Protein AF-A0A2N5MCH5-F1 (afdb_monomer)

Structure (mmCIF, N/CA/C/O backbone):
data_AF-A0A2N5MCH5-F1
#
_entry.id   AF-A0A2N5MCH5-F1
#
loop_
_atom_site.group_PDB
_atom_site.id
_atom_site.type_symbol
_atom_site.label_atom_id
_atom_site.label_alt_id
_atom_site.label_comp_id
_atom_site.label_asym_id
_atom_site.label_entity_id
_atom_site.label_seq_id
_atom_site.pdbx_PDB_ins_code
_atom_site.Cartn_x
_atom_site.Cartn_y
_atom_site.Cartn_z
_atom_site.occupancy
_atom_site.B_iso_or_equiv
_atom_site.auth_seq_id
_atom_site.auth_comp_id
_atom_site.auth_asym_id
_atom_site.auth_atom_id
_atom_site.pdbx_PDB_model_num
ATOM 1 N N . MET A 1 1 ? 74.227 -15.102 7.968 1.00 41.03 1 MET A N 1
ATOM 2 C CA . MET A 1 1 ? 73.692 -14.547 6.703 1.00 41.03 1 MET A CA 1
ATOM 3 C C . MET A 1 1 ? 73.656 -15.646 5.643 1.00 41.03 1 MET A C 1
ATOM 5 O O . MET A 1 1 ? 74.687 -15.964 5.068 1.00 41.03 1 MET A O 1
ATOM 9 N N . ARG A 1 2 ? 72.499 -16.290 5.438 1.00 36.19 2 ARG A N 1
ATOM 10 C CA . ARG A 1 2 ? 72.298 -17.334 4.416 1.00 36.19 2 ARG A CA 1
ATOM 11 C C . ARG A 1 2 ? 71.711 -16.684 3.161 1.00 36.19 2 ARG A C 1
ATOM 13 O O . ARG A 1 2 ? 70.590 -16.192 3.205 1.00 36.19 2 ARG A O 1
ATOM 20 N N . LYS A 1 3 ? 72.470 -16.680 2.065 1.00 37.75 3 LYS A N 1
ATOM 21 C CA . LYS A 1 3 ? 71.968 -16.419 0.711 1.00 37.75 3 LYS A CA 1
ATOM 22 C C . LYS A 1 3 ? 71.706 -17.773 0.055 1.00 37.75 3 LYS A C 1
ATOM 24 O O . LYS A 1 3 ? 72.652 -18.528 -0.147 1.00 37.75 3 LYS A O 1
ATOM 29 N N . GLN A 1 4 ? 70.453 -18.070 -0.278 1.00 37.25 4 GLN A N 1
ATOM 30 C CA . GLN A 1 4 ? 70.138 -19.050 -1.314 1.00 37.25 4 GLN A CA 1
ATOM 31 C C . GLN A 1 4 ? 69.178 -18.439 -2.333 1.00 37.25 4 GLN A C 1
ATOM 33 O O . GLN A 1 4 ? 68.113 -17.927 -2.003 1.00 37.25 4 GLN A O 1
ATOM 38 N N . LEU A 1 5 ? 69.670 -18.470 -3.568 1.00 36.12 5 LEU A N 1
ATOM 39 C CA . LEU A 1 5 ? 69.041 -18.164 -4.842 1.00 36.12 5 LEU A CA 1
ATOM 40 C C . LEU A 1 5 ? 68.004 -19.253 -5.165 1.00 36.12 5 LEU A C 1
ATOM 42 O O . LEU A 1 5 ? 68.370 -20.427 -5.146 1.00 36.12 5 LEU A O 1
ATOM 46 N N . ILE A 1 6 ? 66.783 -18.895 -5.571 1.00 43.75 6 ILE A N 1
ATOM 47 C CA . ILE A 1 6 ? 65.920 -19.785 -6.367 1.00 43.75 6 ILE A CA 1
ATOM 48 C C . ILE A 1 6 ? 65.383 -19.010 -7.573 1.00 43.75 6 ILE A C 1
ATOM 50 O O . ILE A 1 6 ? 65.010 -17.843 -7.491 1.00 43.75 6 ILE A O 1
ATOM 54 N N . ARG A 1 7 ? 65.473 -19.692 -8.715 1.00 39.59 7 ARG A N 1
ATOM 55 C CA . ARG A 1 7 ? 65.346 -19.233 -10.096 1.00 39.59 7 ARG A CA 1
ATOM 56 C C . ARG A 1 7 ? 63.891 -19.045 -10.544 1.00 39.59 7 ARG A C 1
ATOM 58 O O . ARG A 1 7 ? 63.029 -19.834 -10.192 1.00 39.59 7 ARG A O 1
ATOM 65 N N . CYS A 1 8 ? 63.722 -18.052 -11.422 1.00 35.66 8 CYS A N 1
ATOM 66 C CA . CYS A 1 8 ? 62.907 -18.017 -12.645 1.00 35.66 8 CYS A CA 1
ATOM 67 C C . CYS A 1 8 ? 61.592 -18.814 -12.708 1.00 35.66 8 CYS A C 1
ATOM 69 O O . CYS A 1 8 ? 61.605 -20.031 -12.858 1.00 35.66 8 CYS A O 1
ATOM 71 N N . THR A 1 9 ? 60.485 -18.100 -12.923 1.00 42.91 9 THR A N 1
ATOM 72 C CA . THR A 1 9 ? 59.570 -18.430 -14.030 1.00 42.91 9 THR A CA 1
ATOM 73 C C . THR A 1 9 ? 58.982 -17.130 -14.584 1.00 42.91 9 THR A C 1
ATOM 75 O O . THR A 1 9 ? 58.187 -16.464 -13.928 1.00 42.91 9 THR A O 1
ATOM 78 N N . PHE A 1 10 ? 59.425 -16.746 -15.783 1.00 40.50 10 PHE A N 1
ATOM 79 C CA . PHE A 1 10 ? 58.722 -15.787 -16.633 1.00 40.50 10 PHE A CA 1
ATOM 80 C C . PHE A 1 10 ? 57.364 -16.403 -16.989 1.00 40.50 10 PHE A C 1
ATOM 82 O O . PHE A 1 10 ? 57.342 -17.474 -17.593 1.00 40.50 10 PHE A O 1
ATOM 89 N N . LEU A 1 11 ? 56.251 -15.744 -16.653 1.00 36.31 11 LEU A N 1
ATOM 90 C CA . LEU A 1 11 ? 54.963 -16.052 -17.269 1.00 36.31 11 LEU A CA 1
ATOM 91 C C . LEU A 1 11 ? 54.524 -14.883 -18.151 1.00 36.31 11 LEU A C 1
ATOM 93 O O . LEU A 1 11 ? 54.464 -13.731 -17.726 1.00 36.31 11 LEU A O 1
ATOM 97 N N . PHE A 1 12 ? 54.293 -15.239 -19.408 1.00 36.78 12 PHE A N 1
ATOM 98 C CA . PHE A 1 12 ? 53.924 -14.401 -20.533 1.00 36.78 12 PHE A CA 1
ATOM 99 C C . PHE A 1 12 ? 52.459 -13.937 -20.421 1.00 36.78 12 PHE A C 1
ATOM 101 O O . PHE A 1 12 ? 51.632 -14.577 -19.776 1.00 36.78 12 PHE A O 1
ATOM 108 N N . ALA A 1 13 ? 52.177 -12.802 -21.055 1.00 46.97 13 ALA A N 1
ATOM 109 C CA . ALA A 1 13 ? 50.962 -11.999 -20.982 1.00 46.97 13 ALA A CA 1
ATOM 110 C C . ALA A 1 13 ? 49.625 -12.724 -21.241 1.00 46.97 13 ALA A C 1
ATOM 112 O O . ALA A 1 13 ? 49.516 -13.565 -22.127 1.00 46.97 13 ALA A O 1
ATOM 113 N N . PHE A 1 14 ? 48.562 -12.218 -20.603 1.00 36.84 14 PHE A N 1
ATOM 114 C CA . PHE A 1 14 ? 47.269 -12.053 -21.270 1.00 36.84 14 PHE A CA 1
ATOM 115 C C . PHE A 1 14 ? 46.551 -10.819 -20.704 1.00 36.84 14 PHE A C 1
ATOM 117 O O . PHE A 1 14 ? 45.889 -10.868 -19.669 1.00 36.84 14 PHE A O 1
ATOM 124 N N . LEU A 1 15 ? 46.712 -9.677 -21.377 1.00 38.69 15 LEU A N 1
ATOM 125 C CA . LEU A 1 15 ? 45.845 -8.517 -21.183 1.00 38.69 15 LEU A CA 1
ATOM 126 C C . LEU A 1 15 ? 44.504 -8.858 -21.841 1.00 38.69 15 LEU A C 1
ATOM 128 O O . LEU A 1 15 ? 44.289 -8.622 -23.027 1.00 38.69 15 LEU A O 1
ATOM 132 N N . LEU A 1 16 ? 43.610 -9.472 -21.067 1.00 39.09 16 LEU A N 1
ATOM 133 C CA . LEU A 1 16 ? 42.201 -9.561 -21.424 1.00 39.09 16 LEU A CA 1
ATOM 134 C C . LEU A 1 16 ? 41.633 -8.140 -21.363 1.00 39.09 16 LEU A C 1
ATOM 136 O O . LEU A 1 16 ? 41.267 -7.643 -20.299 1.00 39.09 16 LEU A O 1
ATOM 140 N N . PHE A 1 17 ? 41.559 -7.478 -22.516 1.00 42.41 17 PHE A N 1
ATOM 141 C CA . PHE A 1 17 ? 40.675 -6.335 -22.687 1.00 42.41 17 PHE A CA 1
ATOM 142 C C . PHE A 1 17 ? 39.247 -6.890 -22.701 1.00 42.41 17 PHE A C 1
ATOM 144 O O . PHE A 1 17 ? 38.674 -7.195 -23.746 1.00 42.41 17 PHE A O 1
ATOM 151 N N . ALA A 1 18 ? 38.694 -7.126 -21.511 1.00 46.72 18 ALA A N 1
ATOM 152 C CA . ALA A 1 18 ? 37.278 -7.393 -21.370 1.00 46.72 18 ALA A CA 1
ATOM 153 C C . ALA A 1 18 ? 36.557 -6.111 -21.788 1.00 46.72 18 ALA A C 1
ATOM 155 O O . ALA A 1 18 ? 36.536 -5.126 -21.050 1.00 46.72 18 ALA A O 1
ATOM 156 N N . VAL A 1 19 ? 35.998 -6.107 -22.998 1.00 50.25 19 VAL A N 1
ATOM 157 C CA . VAL A 1 19 ? 35.002 -5.115 -23.392 1.00 50.25 19 VAL A CA 1
ATOM 158 C C . VAL A 1 19 ? 33.835 -5.340 -22.441 1.00 50.25 19 VAL A C 1
ATOM 160 O O . VAL A 1 19 ? 33.066 -6.291 -22.584 1.00 50.25 19 VAL A O 1
ATOM 163 N N . GLY A 1 20 ? 33.789 -4.543 -21.377 1.00 39.66 20 GLY A N 1
ATOM 164 C CA . GLY A 1 20 ? 32.724 -4.596 -20.398 1.00 39.66 20 GLY A CA 1
ATOM 165 C C . GLY A 1 20 ? 31.428 -4.258 -21.110 1.00 39.66 20 GLY A C 1
ATOM 166 O O . GLY A 1 20 ? 31.153 -3.093 -21.379 1.00 39.66 20 GLY A O 1
ATOM 167 N N . PHE A 1 21 ? 30.627 -5.273 -21.423 1.00 41.78 21 PHE A N 1
ATOM 168 C CA . PHE A 1 21 ? 29.210 -5.070 -21.659 1.00 41.78 21 PHE A CA 1
ATOM 169 C C . PHE A 1 21 ? 28.648 -4.551 -20.335 1.00 41.78 21 PHE A C 1
ATOM 171 O O . PHE A 1 21 ? 28.395 -5.317 -19.404 1.00 41.78 21 PHE A O 1
ATOM 178 N N . THR A 1 22 ? 28.515 -3.233 -20.207 1.00 49.31 22 THR A N 1
ATOM 179 C CA . THR A 1 22 ? 27.840 -2.594 -19.079 1.00 49.31 22 THR A CA 1
ATOM 180 C C . THR A 1 22 ? 26.339 -2.809 -19.242 1.00 49.31 22 THR A C 1
ATOM 182 O O . THR A 1 22 ? 25.571 -1.902 -19.541 1.00 49.31 22 THR A O 1
ATOM 185 N N . GLY A 1 23 ? 25.895 -4.052 -19.055 1.00 49.81 23 GLY A N 1
ATOM 186 C CA . GLY A 1 23 ? 24.503 -4.322 -18.741 1.00 49.81 23 GLY A CA 1
ATOM 187 C C . GLY A 1 23 ? 24.226 -3.725 -17.369 1.00 49.81 23 GLY A C 1
ATOM 188 O O . GLY A 1 23 ? 24.566 -4.328 -16.354 1.00 49.81 23 GLY A O 1
ATOM 189 N N . THR A 1 24 ? 23.675 -2.514 -17.322 1.00 59.91 24 THR A N 1
ATOM 190 C CA . THR A 1 24 ? 23.278 -1.885 -16.061 1.00 59.91 24 THR A CA 1
ATOM 191 C C . THR A 1 24 ? 22.234 -2.781 -15.390 1.00 59.91 24 THR A C 1
ATOM 193 O O . THR A 1 24 ? 21.177 -3.062 -15.957 1.00 59.91 24 THR A O 1
ATOM 196 N N . ALA A 1 25 ? 22.562 -3.298 -14.207 1.00 67.38 25 ALA A N 1
ATOM 197 C CA . ALA A 1 25 ? 21.708 -4.227 -13.478 1.00 67.38 25 ALA A CA 1
ATOM 198 C C . ALA A 1 25 ? 20.402 -3.553 -13.020 1.00 67.38 25 ALA A C 1
ATOM 200 O O . ALA A 1 25 ? 20.348 -2.341 -12.819 1.00 67.38 25 ALA A O 1
ATOM 201 N N . ALA A 1 26 ? 19.351 -4.353 -12.816 1.00 78.38 26 ALA A N 1
ATOM 202 C CA . ALA A 1 26 ? 18.108 -3.872 -12.223 1.00 78.38 26 ALA A CA 1
ATOM 203 C C . ALA A 1 26 ? 18.375 -3.262 -10.836 1.00 78.38 26 ALA A C 1
ATOM 205 O O . ALA A 1 26 ? 18.925 -3.932 -9.959 1.00 78.38 26 ALA A O 1
ATOM 206 N N . GLN A 1 27 ? 17.948 -2.021 -10.621 1.00 82.38 27 GLN A N 1
ATOM 207 C CA . GLN A 1 27 ? 18.080 -1.342 -9.337 1.00 82.38 27 GLN A CA 1
ATOM 208 C C . GLN A 1 27 ? 16.835 -1.594 -8.487 1.00 82.38 27 GLN A C 1
ATOM 210 O O . GLN A 1 27 ? 15.712 -1.391 -8.945 1.00 82.38 27 GLN A O 1
ATOM 215 N N . ALA A 1 28 ? 17.021 -2.039 -7.245 1.00 88.88 28 ALA A N 1
ATOM 216 C CA . ALA A 1 28 ? 15.937 -2.175 -6.278 1.00 88.88 28 ALA A CA 1
ATOM 217 C C . ALA A 1 28 ? 15.729 -0.861 -5.518 1.00 88.88 28 ALA A C 1
ATOM 219 O O . ALA A 1 28 ? 16.695 -0.252 -5.062 1.00 88.88 28 ALA A O 1
ATOM 220 N N . ASP A 1 29 ? 14.473 -0.462 -5.342 1.00 89.12 29 ASP A N 1
ATOM 221 C CA . ASP A 1 29 ? 14.104 0.751 -4.615 1.00 89.12 29 ASP A CA 1
ATOM 222 C C . ASP A 1 29 ? 12.720 0.586 -3.944 1.00 89.12 29 ASP A C 1
ATOM 224 O O . ASP A 1 29 ? 12.014 -0.418 -4.138 1.00 89.12 29 ASP A O 1
ATOM 228 N N . GLN A 1 30 ? 12.366 1.509 -3.051 1.00 92.62 30 GLN A N 1
ATOM 229 C CA . GLN A 1 30 ? 11.149 1.460 -2.253 1.00 92.62 30 GLN A CA 1
ATOM 230 C C . GLN A 1 30 ? 10.602 2.849 -1.911 1.00 92.62 30 GLN A C 1
ATOM 232 O O . GLN A 1 30 ? 11.338 3.785 -1.618 1.00 92.62 30 GLN A O 1
ATOM 237 N N . ILE A 1 31 ? 9.278 2.946 -1.797 1.00 92.75 31 ILE A N 1
ATOM 238 C CA . ILE A 1 31 ? 8.596 4.125 -1.251 1.00 92.75 31 ILE A CA 1
ATOM 239 C C . ILE A 1 31 ? 7.764 3.737 -0.037 1.00 92.75 31 ILE A C 1
ATOM 241 O O . ILE A 1 31 ? 6.961 2.803 -0.090 1.00 92.75 31 ILE A O 1
ATOM 245 N N . THR A 1 32 ? 7.917 4.472 1.063 1.00 95.75 32 THR A N 1
ATOM 246 C CA . THR A 1 32 ? 7.125 4.272 2.284 1.00 95.75 32 THR A CA 1
ATOM 247 C C . THR A 1 32 ? 6.228 5.469 2.533 1.00 95.75 32 THR A C 1
ATOM 249 O O . THR A 1 32 ? 6.675 6.610 2.494 1.00 95.75 32 THR A O 1
ATOM 252 N N . ARG A 1 33 ? 4.959 5.206 2.844 1.00 96.31 33 ARG A N 1
ATOM 253 C CA . ARG A 1 33 ? 4.007 6.232 3.262 1.00 96.31 33 ARG A CA 1
ATOM 254 C C . ARG A 1 33 ? 3.301 5.813 4.536 1.00 96.31 33 ARG A C 1
ATOM 256 O O . ARG A 1 33 ? 2.836 4.679 4.650 1.00 96.31 33 ARG A O 1
ATOM 263 N N . THR A 1 34 ? 3.186 6.766 5.450 1.00 96.62 34 THR A N 1
ATOM 264 C CA . THR A 1 34 ? 2.398 6.644 6.674 1.00 96.62 34 THR A CA 1
ATOM 265 C C . THR A 1 34 ? 1.245 7.637 6.631 1.00 96.62 34 THR A C 1
ATOM 267 O O . THR A 1 34 ? 1.417 8.767 6.179 1.00 96.62 34 THR A O 1
ATOM 270 N N . GLN A 1 35 ? 0.064 7.220 7.080 1.00 97.12 35 GLN A N 1
ATOM 271 C CA . GLN A 1 35 ? -1.106 8.084 7.187 1.00 97.12 35 GLN A CA 1
ATOM 272 C C . GLN A 1 35 ? -1.953 7.697 8.395 1.00 97.12 35 GLN A C 1
ATOM 274 O O . GLN A 1 35 ? -2.139 6.512 8.679 1.00 97.12 35 GLN A O 1
ATOM 279 N N . TYR A 1 36 ? -2.489 8.707 9.070 1.00 96.31 36 TYR A N 1
ATOM 280 C CA . TYR A 1 36 ? -3.408 8.550 10.188 1.00 96.31 36 TYR A CA 1
ATOM 281 C C . TYR A 1 36 ? -4.856 8.683 9.718 1.00 96.31 36 TYR A C 1
ATOM 283 O O . TYR A 1 36 ? -5.142 9.340 8.711 1.00 96.31 36 TYR A O 1
ATOM 291 N N . ASP A 1 37 ? -5.779 8.042 10.425 1.00 95.19 37 ASP A N 1
ATOM 292 C CA . ASP A 1 37 ? -7.191 8.371 10.284 1.00 95.19 37 ASP A CA 1
ATOM 293 C C . ASP A 1 37 ? -7.477 9.769 10.860 1.00 95.19 37 ASP A C 1
ATOM 295 O O . ASP A 1 37 ? -6.673 10.334 11.598 1.00 95.19 37 ASP A O 1
ATOM 299 N N . LYS A 1 38 ? -8.657 10.320 10.558 1.00 93.38 38 LYS A N 1
ATOM 300 C CA . LYS A 1 38 ? -9.048 11.671 10.994 1.00 93.38 38 LYS A CA 1
ATOM 301 C C . LYS A 1 38 ? -9.055 11.870 12.517 1.00 93.38 38 LYS A C 1
ATOM 303 O O . LYS A 1 38 ? -9.082 13.005 12.973 1.00 93.38 38 LYS A O 1
ATOM 308 N N . THR A 1 39 ? -9.092 10.786 13.295 1.00 94.44 39 THR A N 1
ATOM 309 C CA . THR A 1 39 ? -9.072 10.823 14.765 1.00 94.44 39 THR A CA 1
ATOM 310 C C . THR A 1 39 ? -7.695 10.544 15.365 1.00 94.44 39 THR A C 1
ATOM 312 O O . THR A 1 39 ? -7.581 10.505 16.587 1.00 94.44 39 THR A O 1
ATOM 315 N N . TYR A 1 40 ? -6.674 10.313 14.530 1.00 94.50 40 TYR A N 1
ATOM 316 C CA . TYR A 1 40 ? -5.318 9.902 14.917 1.00 94.50 40 TYR A CA 1
ATOM 317 C C . TYR A 1 40 ? -5.235 8.597 15.729 1.00 94.50 40 TYR A C 1
ATOM 319 O O . TYR A 1 40 ? -4.171 8.232 16.225 1.00 94.50 40 TYR A O 1
ATOM 327 N N . GLY A 1 41 ? -6.335 7.853 15.842 1.00 94.44 41 GLY A N 1
ATOM 328 C CA . GLY A 1 41 ? -6.405 6.609 16.599 1.00 94.44 41 GLY A CA 1
ATOM 329 C C . GLY A 1 41 ? -6.056 5.368 15.778 1.00 94.44 41 GLY A C 1
ATOM 330 O O . GLY A 1 41 ? -5.923 4.286 16.349 1.00 94.44 41 GLY A O 1
ATOM 331 N N . VAL A 1 42 ? -5.898 5.493 14.460 1.00 95.31 42 VAL A N 1
ATOM 332 C CA . VAL A 1 42 ? -5.424 4.437 13.562 1.00 95.31 42 VAL A CA 1
ATOM 333 C C . VAL A 1 42 ? -4.328 4.984 12.658 1.00 95.31 42 VAL A C 1
ATOM 335 O O . VAL A 1 42 ? -4.477 6.037 12.043 1.00 95.31 42 VAL A O 1
ATOM 338 N N . LYS A 1 43 ? -3.232 4.235 12.543 1.00 96.06 43 LYS A N 1
ATOM 339 C CA . LYS A 1 43 ? -2.078 4.536 11.689 1.00 96.06 43 LYS A CA 1
ATOM 340 C C . LYS A 1 43 ? -1.905 3.435 10.654 1.00 96.06 43 LYS A C 1
ATOM 342 O O . LYS A 1 43 ? -1.827 2.268 11.019 1.00 96.06 43 LYS A O 1
ATOM 347 N N . SER A 1 44 ? -1.793 3.785 9.381 1.00 96.62 44 SER A N 1
ATOM 348 C CA . SER A 1 44 ? -1.400 2.862 8.313 1.00 96.62 44 SER A CA 1
ATOM 349 C C . SER A 1 44 ? -0.015 3.225 7.812 1.00 96.62 44 SER A C 1
ATOM 351 O O . SER A 1 44 ? 0.230 4.386 7.493 1.00 96.62 44 SER A O 1
ATOM 353 N N . THR A 1 45 ? 0.864 2.236 7.703 1.00 97.50 45 THR A N 1
ATOM 354 C CA . THR A 1 45 ? 2.173 2.354 7.059 1.00 97.50 45 THR A CA 1
ATOM 355 C C . THR A 1 45 ? 2.241 1.348 5.921 1.00 97.50 45 THR A C 1
ATOM 357 O O . THR A 1 45 ? 1.971 0.164 6.122 1.00 97.50 45 THR A O 1
ATOM 360 N N . THR A 1 46 ? 2.596 1.815 4.728 1.00 97.44 46 THR A N 1
ATOM 361 C CA . THR A 1 46 ? 2.718 0.992 3.520 1.00 97.44 46 THR A CA 1
ATOM 362 C C . THR A 1 46 ? 4.050 1.262 2.850 1.00 97.44 46 THR A C 1
ATOM 364 O O . THR A 1 46 ? 4.343 2.414 2.543 1.00 97.44 46 THR A O 1
ATOM 367 N N . THR A 1 47 ? 4.799 0.212 2.546 1.00 97.12 47 THR A N 1
ATOM 368 C CA . THR A 1 47 ? 6.037 0.243 1.767 1.00 97.12 47 THR A CA 1
ATOM 369 C C . THR A 1 47 ? 5.836 -0.525 0.467 1.00 97.12 47 THR A C 1
ATOM 371 O O . THR A 1 47 ? 5.522 -1.719 0.485 1.00 97.12 47 THR A O 1
ATOM 374 N N . VAL A 1 48 ? 6.011 0.153 -0.664 1.00 95.75 48 VAL A N 1
ATOM 375 C CA . VAL A 1 48 ? 5.987 -0.447 -2.003 1.00 95.75 48 VAL A CA 1
ATOM 376 C C . VAL A 1 48 ? 7.428 -0.628 -2.453 1.00 95.75 48 VAL A C 1
ATOM 378 O O . VAL A 1 48 ? 8.170 0.345 -2.496 1.00 95.75 48 VAL A O 1
ATOM 381 N N . TYR A 1 49 ? 7.804 -1.862 -2.772 1.00 94.31 49 TYR A N 1
ATOM 382 C CA . TYR A 1 49 ? 9.105 -2.225 -3.326 1.00 94.31 49 TYR A CA 1
ATOM 383 C C . TYR A 1 49 ? 8.970 -2.420 -4.829 1.00 94.31 49 TYR A C 1
ATOM 385 O O . TYR A 1 49 ? 8.021 -3.066 -5.297 1.00 94.31 49 TYR A O 1
ATOM 393 N N . PHE A 1 50 ? 9.938 -1.918 -5.576 1.00 91.19 50 PHE A N 1
ATOM 394 C CA . PHE A 1 50 ? 9.974 -2.029 -7.023 1.00 91.19 50 PHE A CA 1
ATOM 395 C C . PHE A 1 50 ? 11.405 -2.182 -7.525 1.00 91.19 50 PHE A C 1
ATOM 397 O O . PHE A 1 50 ? 12.376 -2.000 -6.792 1.00 91.19 50 PHE A O 1
ATOM 404 N N . THR A 1 51 ? 11.513 -2.582 -8.782 1.00 91.19 51 THR A N 1
ATOM 405 C CA . THR A 1 51 ? 12.766 -2.587 -9.528 1.00 91.19 51 THR A CA 1
ATOM 406 C C . THR A 1 51 ? 12.661 -1.646 -10.707 1.00 91.19 51 THR A C 1
ATOM 408 O O . THR A 1 51 ? 11.630 -1.649 -11.392 1.00 91.19 51 THR A O 1
ATOM 411 N N . THR A 1 52 ? 13.751 -0.936 -10.961 1.00 88.38 52 THR A N 1
ATOM 412 C CA . THR A 1 52 ? 13.952 -0.081 -12.124 1.00 88.38 52 THR A CA 1
ATOM 413 C C . THR A 1 52 ? 14.975 -0.733 -13.044 1.00 88.38 52 THR A C 1
ATOM 415 O O . THR A 1 52 ? 16.009 -1.217 -12.582 1.00 88.38 52 THR A O 1
ATOM 418 N N . VAL A 1 53 ? 14.677 -0.801 -14.339 1.00 85.81 53 VAL A N 1
ATOM 419 C CA . VAL A 1 53 ? 15.593 -1.344 -15.353 1.00 85.81 53 VAL A CA 1
ATOM 420 C C . VAL A 1 53 ? 15.700 -0.347 -16.498 1.00 85.81 53 VAL A C 1
ATOM 422 O O . VAL A 1 53 ? 14.650 0.091 -16.978 1.00 85.81 53 VAL A O 1
ATOM 425 N N . PRO A 1 54 ? 16.910 -0.009 -16.974 1.00 83.38 54 PRO A N 1
ATOM 426 C CA . PRO A 1 54 ? 17.054 0.818 -18.160 1.00 83.38 54 PRO A CA 1
ATOM 427 C C . PRO A 1 54 ? 16.335 0.225 -19.369 1.00 83.38 54 PRO A C 1
ATOM 429 O O . PRO A 1 54 ? 16.257 -0.991 -19.569 1.00 83.38 54 PRO A O 1
ATOM 432 N N . TYR A 1 55 ? 15.790 1.115 -20.178 1.00 83.62 55 TYR A N 1
ATOM 433 C CA . TYR A 1 55 ? 15.068 0.830 -21.400 1.00 83.62 55 TYR A CA 1
ATOM 434 C C . TYR A 1 55 ? 15.536 1.778 -22.506 1.00 83.62 55 TYR A C 1
ATOM 436 O O . TYR A 1 55 ? 16.378 2.651 -22.306 1.00 83.62 55 TYR A O 1
ATOM 444 N N . ARG A 1 56 ? 15.028 1.553 -23.715 1.00 79.06 56 ARG A N 1
ATOM 445 C CA . ARG A 1 56 ? 15.424 2.285 -24.922 1.00 79.06 56 ARG A CA 1
ATOM 446 C C . ARG A 1 56 ? 15.260 3.793 -24.738 1.00 79.06 56 ARG A C 1
ATOM 448 O O . ARG A 1 56 ? 14.368 4.241 -24.015 1.00 79.06 56 ARG A O 1
ATOM 455 N N . ASP A 1 57 ? 16.107 4.545 -25.432 1.00 79.81 57 ASP A N 1
ATOM 456 C CA . ASP A 1 57 ? 16.024 6.006 -25.531 1.00 79.81 57 ASP A CA 1
ATOM 457 C C . ASP A 1 57 ? 16.097 6.714 -24.166 1.00 79.81 57 ASP A C 1
ATOM 459 O O . ASP A 1 57 ? 15.429 7.715 -23.930 1.00 79.81 57 ASP A O 1
ATOM 463 N N . GLY A 1 58 ? 16.880 6.151 -23.235 1.00 77.38 58 GLY A N 1
ATOM 464 C CA . GLY A 1 58 ? 17.085 6.706 -21.892 1.00 77.38 58 GLY A CA 1
ATOM 465 C C . GLY A 1 58 ? 15.895 6.541 -20.943 1.00 77.38 58 GLY A C 1
ATOM 466 O O . GLY A 1 58 ? 15.936 7.047 -19.824 1.00 77.38 58 GLY A O 1
ATOM 467 N N . ASN A 1 59 ? 14.842 5.836 -21.361 1.00 83.12 59 ASN A N 1
ATOM 468 C CA . ASN A 1 59 ? 13.706 5.545 -20.497 1.00 83.12 59 ASN A CA 1
ATOM 469 C C . ASN A 1 59 ? 14.045 4.445 -19.493 1.00 83.12 59 ASN A C 1
ATOM 471 O O . ASN A 1 59 ? 14.963 3.654 -19.688 1.00 83.12 59 ASN A O 1
ATOM 475 N N . GLU A 1 60 ? 13.234 4.324 -18.450 1.00 86.56 60 GLU A N 1
ATOM 476 C CA . GLU A 1 60 ? 13.351 3.243 -17.478 1.00 86.56 60 GLU A CA 1
ATOM 477 C C . GLU A 1 60 ? 12.030 2.488 -17.352 1.00 86.56 60 GLU A C 1
ATOM 479 O O . GLU A 1 60 ? 10.955 3.014 -17.631 1.00 86.56 60 GLU A O 1
ATOM 484 N N . LEU A 1 61 ? 12.099 1.234 -16.926 1.00 87.44 61 LEU A N 1
ATOM 485 C CA . LEU A 1 61 ? 10.949 0.378 -16.675 1.00 87.44 61 LEU A CA 1
ATOM 486 C C . LEU A 1 61 ? 10.784 0.135 -15.182 1.00 87.44 61 LEU A C 1
ATOM 488 O O . LEU A 1 61 ? 11.717 -0.299 -14.515 1.00 87.44 61 LEU A O 1
ATOM 492 N N . TYR A 1 62 ? 9.564 0.321 -14.689 1.00 88.44 62 TYR A N 1
ATOM 493 C CA . TYR A 1 62 ? 9.160 0.054 -13.318 1.00 88.44 62 TYR A CA 1
ATOM 494 C C . TYR A 1 62 ? 8.391 -1.251 -13.192 1.00 88.44 62 TYR A C 1
ATOM 496 O O . TYR A 1 62 ? 7.459 -1.528 -13.955 1.00 88.44 62 TYR A O 1
ATOM 504 N N . LYS A 1 63 ? 8.729 -2.031 -12.166 1.00 90.94 63 LYS A N 1
ATOM 505 C CA . LYS A 1 63 ? 7.966 -3.220 -11.784 1.00 90.94 63 LYS A CA 1
ATOM 506 C C . LYS A 1 63 ? 7.838 -3.325 -10.275 1.00 90.94 63 LYS A C 1
ATOM 508 O O . LYS A 1 63 ? 8.846 -3.428 -9.583 1.00 90.94 63 LYS A O 1
ATOM 513 N N . ILE A 1 64 ? 6.606 -3.377 -9.766 1.00 93.31 64 ILE A N 1
ATOM 514 C CA . ILE A 1 64 ? 6.373 -3.735 -8.359 1.00 93.31 64 ILE A CA 1
ATOM 515 C C . ILE A 1 64 ? 6.900 -5.149 -8.122 1.00 93.31 64 ILE A C 1
ATOM 517 O O . ILE A 1 64 ? 6.600 -6.072 -8.880 1.00 93.31 64 ILE A O 1
ATOM 521 N N . THR A 1 65 ? 7.651 -5.335 -7.042 1.00 94.50 65 THR A N 1
ATOM 522 C CA . THR A 1 65 ? 8.145 -6.651 -6.617 1.00 94.50 65 THR A CA 1
ATOM 523 C C . THR A 1 65 ? 7.427 -7.151 -5.375 1.00 94.50 65 THR A C 1
ATOM 525 O O . THR A 1 65 ? 7.187 -8.350 -5.237 1.00 94.50 65 THR A O 1
ATOM 528 N N . LYS A 1 66 ? 7.062 -6.243 -4.466 1.00 95.31 66 LYS A N 1
ATOM 529 C CA . LYS A 1 66 ? 6.441 -6.573 -3.183 1.00 95.31 66 LYS A CA 1
ATOM 530 C C . LYS A 1 66 ? 5.787 -5.335 -2.586 1.00 95.31 66 LYS A C 1
ATOM 532 O O . LYS A 1 66 ? 6.294 -4.230 -2.735 1.00 95.31 66 LYS A O 1
ATOM 537 N N . VAL A 1 67 ? 4.719 -5.520 -1.825 1.00 96.62 67 VAL A N 1
ATOM 538 C CA . VAL A 1 67 ? 4.173 -4.483 -0.946 1.00 96.62 67 VAL A CA 1
ATOM 539 C C . VAL A 1 67 ? 4.071 -5.029 0.460 1.00 96.62 67 VAL A C 1
ATOM 541 O O . VAL A 1 67 ? 3.514 -6.104 0.672 1.00 96.62 67 VAL A O 1
ATOM 544 N N . LYS A 1 68 ? 4.615 -4.288 1.421 1.00 97.00 68 LYS A N 1
ATOM 545 C CA . LYS A 1 68 ? 4.475 -4.573 2.847 1.00 97.00 68 LYS A CA 1
ATOM 546 C C . LYS A 1 68 ? 3.702 -3.454 3.513 1.00 97.00 68 LYS A C 1
ATOM 548 O O . LYS A 1 68 ? 3.828 -2.298 3.124 1.00 97.00 68 LYS A O 1
ATOM 553 N N . GLY A 1 69 ? 2.955 -3.769 4.555 1.00 96.62 69 GLY A N 1
ATOM 554 C CA . GLY A 1 69 ? 2.380 -2.724 5.380 1.00 96.62 69 GLY A CA 1
ATOM 555 C C . GLY A 1 69 ? 1.758 -3.231 6.661 1.00 96.62 69 GLY A C 1
ATOM 556 O O . GLY A 1 69 ? 1.717 -4.433 6.934 1.00 96.62 69 GLY A O 1
ATOM 557 N N . LYS A 1 70 ? 1.307 -2.275 7.466 1.00 96.00 70 LYS A N 1
ATOM 558 C CA . LYS A 1 70 ? 0.646 -2.503 8.744 1.00 96.00 70 LYS A CA 1
ATOM 559 C C . LYS A 1 70 ? -0.369 -1.401 9.012 1.00 96.00 70 LYS A C 1
ATOM 561 O O . LYS A 1 70 ? -0.058 -0.224 8.853 1.00 96.00 70 LYS A O 1
ATOM 566 N N . ILE A 1 71 ? -1.549 -1.791 9.472 1.00 95.06 71 ILE A N 1
ATOM 567 C CA . ILE A 1 71 ? -2.519 -0.922 10.126 1.00 95.06 71 ILE A CA 1
ATOM 568 C C . ILE A 1 71 ? -2.356 -1.134 11.637 1.00 95.06 71 ILE A C 1
ATOM 570 O O . ILE A 1 71 ? -2.291 -2.258 12.126 1.00 95.06 71 ILE A O 1
ATOM 574 N N . GLN A 1 72 ? -2.224 -0.058 12.394 1.00 94.56 72 GLN A N 1
ATOM 575 C CA . GLN A 1 72 ? -2.052 -0.081 13.837 1.00 94.56 72 GLN A CA 1
ATOM 576 C C . GLN A 1 72 ? -3.186 0.708 14.475 1.00 94.56 72 GLN A C 1
ATOM 578 O O . GLN A 1 72 ? -3.396 1.871 14.141 1.00 94.56 72 GLN A O 1
ATOM 583 N N . VAL A 1 73 ? -3.887 0.075 15.412 1.00 94.44 73 VAL A N 1
ATOM 584 C CA . VAL A 1 73 ? -4.824 0.754 16.306 1.00 94.44 73 VAL A CA 1
ATOM 585 C C . VAL A 1 73 ? -4.021 1.341 17.465 1.00 94.44 73 VAL A C 1
ATOM 587 O O . VAL A 1 73 ? -3.296 0.620 18.143 1.00 94.44 73 VAL A O 1
ATOM 590 N N . LEU A 1 74 ? -4.104 2.656 17.640 1.00 93.81 74 LEU A N 1
ATOM 591 C CA . LEU A 1 74 ? -3.416 3.426 18.681 1.00 93.81 74 LEU A CA 1
ATOM 592 C C . LEU A 1 74 ? -4.339 3.749 19.864 1.00 93.81 74 LEU A C 1
ATOM 594 O O . LEU A 1 74 ? -3.861 3.990 20.963 1.00 93.81 74 LEU A O 1
ATOM 598 N N . SER A 1 75 ? -5.659 3.728 19.650 1.00 88.56 75 SER A N 1
ATOM 599 C CA . SER A 1 75 ? -6.672 3.920 20.693 1.00 88.56 75 SER A CA 1
ATOM 600 C C . SER A 1 75 ? -7.503 2.651 20.867 1.00 88.56 75 SER A C 1
ATOM 602 O O . SER A 1 75 ? -8.147 2.207 19.918 1.00 88.56 75 SER A O 1
ATOM 604 N N . GLY A 1 76 ? -7.540 2.095 22.082 1.00 82.50 76 GLY A N 1
ATOM 605 C CA . GLY A 1 76 ? -8.191 0.807 22.375 1.00 82.50 76 GLY A CA 1
ATOM 606 C C . GLY A 1 76 ? -9.703 0.742 22.109 1.00 82.50 76 GLY A C 1
ATOM 607 O O . GLY A 1 76 ? -10.265 -0.344 22.050 1.00 82.50 76 GLY A O 1
ATOM 608 N N . SER A 1 77 ? -10.368 1.882 21.897 1.00 89.75 77 SER A N 1
ATOM 609 C CA . SER A 1 77 ? -11.805 1.947 21.571 1.00 89.75 77 SER A CA 1
ATOM 610 C C . SER A 1 77 ? -12.126 1.752 20.081 1.00 89.75 77 SER A C 1
ATOM 612 O O . SER A 1 77 ? -13.300 1.726 19.699 1.00 89.75 77 SER A O 1
ATOM 614 N N . LEU A 1 78 ? -11.104 1.673 19.224 1.00 93.31 78 LEU A N 1
ATOM 615 C CA . LEU A 1 78 ? -11.261 1.621 17.774 1.00 93.31 78 LEU A CA 1
ATOM 616 C C . LEU A 1 78 ? -11.128 0.207 17.220 1.00 93.31 78 LEU A C 1
ATOM 618 O O . LEU A 1 78 ? -10.290 -0.582 17.647 1.00 93.31 78 LEU A O 1
ATOM 622 N N . GLN A 1 79 ? -11.917 -0.075 16.188 1.00 93.25 79 GLN A N 1
ATOM 623 C CA . GLN A 1 79 ? -11.837 -1.309 15.414 1.00 93.25 79 GLN A CA 1
ATOM 624 C C . GLN A 1 79 ? -11.570 -0.993 13.944 1.00 93.25 79 GLN A C 1
ATOM 626 O O . GLN A 1 79 ? -12.130 -0.045 13.388 1.00 93.25 79 GLN A O 1
ATOM 631 N N . VAL A 1 80 ? -10.740 -1.819 13.307 1.00 93.56 80 VAL A N 1
ATOM 632 C CA . VAL A 1 80 ? -10.481 -1.785 11.863 1.00 93.56 80 VAL A CA 1
ATOM 633 C C . VAL A 1 80 ? -11.251 -2.929 11.220 1.00 93.56 80 VAL A C 1
ATOM 635 O O . VAL A 1 80 ? -11.021 -4.096 11.526 1.00 93.56 80 VAL A O 1
ATOM 638 N N . LEU A 1 81 ? -12.162 -2.598 10.316 1.00 92.50 81 LEU A N 1
ATOM 639 C CA . LEU A 1 81 ? -13.056 -3.537 9.655 1.00 92.50 81 LEU A CA 1
ATOM 640 C C . LEU A 1 81 ? -12.780 -3.570 8.152 1.00 92.50 81 LEU A C 1
ATOM 642 O O . LEU A 1 81 ? -12.557 -2.535 7.520 1.00 92.50 81 LEU A O 1
ATOM 646 N N . LYS A 1 82 ? -12.863 -4.776 7.578 1.00 89.81 82 LYS A N 1
ATOM 647 C CA . LYS A 1 82 ? -12.763 -5.035 6.131 1.00 89.81 82 LYS A CA 1
ATOM 648 C C . LYS A 1 82 ? -11.540 -4.364 5.464 1.00 89.81 82 LYS A C 1
ATOM 650 O O . LYS A 1 82 ? -11.721 -3.679 4.455 1.00 89.81 82 LYS A O 1
ATOM 655 N N . PRO A 1 83 ? -10.312 -4.513 6.002 1.00 93.75 83 PRO A N 1
ATOM 656 C CA . PRO A 1 83 ? -9.128 -3.959 5.356 1.00 93.75 83 PRO A CA 1
ATOM 657 C C . PRO A 1 83 ? -8.904 -4.596 3.973 1.00 93.75 83 PRO A C 1
ATOM 659 O O . PRO A 1 83 ? -8.874 -5.821 3.829 1.00 93.75 83 PRO A O 1
ATOM 662 N N . LYS A 1 84 ? -8.738 -3.753 2.951 1.00 95.06 84 LYS A N 1
ATOM 663 C CA . LYS A 1 84 ? -8.477 -4.141 1.559 1.00 95.06 84 LYS A CA 1
ATOM 664 C C . LYS A 1 84 ? -7.286 -3.377 1.001 1.00 95.06 84 LYS A C 1
ATOM 666 O O . LYS A 1 84 ? -7.173 -2.167 1.211 1.00 95.06 84 LYS A O 1
ATOM 671 N N . ILE A 1 85 ? -6.442 -4.071 0.246 1.00 96.12 85 ILE A N 1
ATOM 672 C CA . ILE A 1 85 ? -5.311 -3.495 -0.481 1.00 96.12 85 ILE A CA 1
ATOM 673 C C . ILE A 1 85 ? -5.559 -3.634 -1.973 1.00 96.12 85 ILE A C 1
ATOM 675 O O . ILE A 1 85 ? -5.691 -4.747 -2.474 1.00 96.12 85 ILE A O 1
ATOM 679 N N . ARG A 1 86 ? -5.570 -2.514 -2.689 1.00 96.25 86 ARG A N 1
ATOM 680 C CA . ARG A 1 86 ? -5.538 -2.487 -4.150 1.00 96.25 86 ARG A CA 1
ATOM 681 C C . ARG A 1 86 ? -4.113 -2.247 -4.599 1.00 96.25 86 ARG A C 1
ATOM 683 O O . ARG A 1 86 ? -3.567 -1.178 -4.335 1.00 96.25 86 ARG A O 1
ATOM 690 N N . LEU A 1 87 ? -3.522 -3.223 -5.269 1.00 95.69 87 LEU A N 1
ATOM 691 C CA . LEU A 1 87 ? -2.249 -3.053 -5.952 1.00 95.69 87 LEU A CA 1
ATOM 692 C C . LEU A 1 87 ? -2.510 -2.586 -7.381 1.00 95.69 87 LEU A C 1
ATOM 694 O O . LEU A 1 87 ? -3.415 -3.111 -8.031 1.00 95.69 87 LEU A O 1
ATOM 698 N N . GLY A 1 88 ? -1.727 -1.627 -7.869 1.00 93.19 88 GLY A N 1
ATOM 699 C CA . GLY A 1 88 ? -1.901 -1.074 -9.207 1.00 93.19 88 GLY A CA 1
ATOM 700 C C . GLY A 1 88 ? -0.580 -0.718 -9.872 1.00 93.19 88 GLY A C 1
ATOM 701 O O . GLY A 1 88 ? 0.280 -0.082 -9.262 1.00 93.19 88 GLY A O 1
ATOM 702 N N . GLN A 1 89 ? -0.452 -1.106 -11.135 1.00 91.44 89 GLN A N 1
ATOM 703 C CA . GLN A 1 89 ? 0.588 -0.656 -12.042 1.00 91.44 89 GLN A CA 1
ATOM 704 C C . GLN A 1 89 ? -0.061 -0.298 -13.380 1.00 91.44 89 GLN A C 1
ATOM 706 O O . GLN A 1 89 ? -0.566 -1.166 -14.090 1.00 91.44 89 GLN A O 1
ATOM 711 N N . VAL A 1 90 ? -0.088 0.991 -13.694 1.00 90.19 90 VAL A N 1
ATOM 712 C CA . VAL A 1 90 ? -0.653 1.548 -14.924 1.00 90.19 90 VAL A CA 1
ATOM 713 C C . VAL A 1 90 ? 0.444 2.311 -15.644 1.00 90.19 90 VAL A C 1
ATOM 715 O O . VAL A 1 90 ? 1.225 2.996 -14.993 1.00 90.19 90 VAL A O 1
ATOM 718 N N . GLY A 1 91 ? 0.513 2.184 -16.962 1.00 89.56 91 GLY A N 1
ATOM 719 C CA . GLY A 1 91 ? 1.424 2.963 -17.792 1.00 89.56 91 GLY A CA 1
ATOM 720 C C . GLY A 1 91 ? 1.716 2.282 -19.126 1.00 89.56 91 GLY A C 1
ATOM 721 O O . GLY A 1 91 ? 1.272 1.147 -19.353 1.00 89.56 91 GLY A O 1
ATOM 722 N N . PRO A 1 92 ? 2.451 2.956 -20.022 1.00 87.75 92 PRO A N 1
ATOM 723 C CA . PRO A 1 92 ? 2.882 2.365 -21.280 1.00 87.75 92 PRO A CA 1
ATOM 724 C C . PRO A 1 92 ? 3.723 1.109 -21.029 1.00 87.75 92 PRO A C 1
ATOM 726 O O . PRO A 1 92 ? 4.655 1.129 -20.222 1.00 87.75 92 PRO A O 1
ATOM 729 N N . GLY A 1 93 ? 3.386 0.006 -21.693 1.00 84.38 93 GLY A N 1
ATOM 730 C CA . GLY A 1 93 ? 4.194 -1.213 -21.638 1.00 84.38 93 GLY A CA 1
ATOM 731 C C . GLY A 1 93 ? 5.473 -1.107 -22.486 1.00 84.38 93 GLY A C 1
ATOM 732 O O . GLY A 1 93 ? 5.599 -0.198 -23.308 1.00 84.38 93 GLY A O 1
ATOM 733 N N . PRO A 1 94 ? 6.408 -2.066 -22.359 1.00 77.44 94 PRO A N 1
ATOM 734 C CA . PRO A 1 94 ? 7.620 -2.132 -23.175 1.00 77.44 94 PRO A CA 1
ATOM 735 C C . PRO A 1 94 ? 7.298 -2.595 -24.609 1.00 77.44 94 PRO A C 1
ATOM 737 O O . PRO A 1 94 ? 7.590 -3.726 -24.993 1.00 77.44 94 PRO A O 1
ATOM 740 N N . SER A 1 95 ? 6.657 -1.742 -25.405 1.00 70.50 95 SER A N 1
ATOM 741 C CA . SER A 1 95 ? 6.331 -1.996 -26.814 1.00 70.50 95 SER A CA 1
ATOM 742 C C . SER A 1 95 ? 6.619 -0.757 -27.658 1.00 70.50 95 SER A C 1
ATOM 744 O O . SER A 1 95 ? 6.472 0.361 -27.170 1.00 70.50 95 SER A O 1
ATOM 746 N N . LYS A 1 96 ? 6.977 -0.951 -28.937 1.00 58.53 96 LYS A N 1
ATOM 747 C CA . LYS A 1 96 ? 7.226 0.154 -29.885 1.00 58.53 96 LYS A CA 1
ATOM 748 C C . LYS A 1 96 ? 6.009 1.073 -30.077 1.00 58.53 96 LYS A C 1
ATOM 750 O O . LYS A 1 96 ? 6.189 2.215 -30.468 1.00 58.53 96 LYS A O 1
ATOM 755 N N . SER A 1 97 ? 4.795 0.584 -29.808 1.00 63.25 97 SER A N 1
ATOM 756 C CA . SER A 1 97 ? 3.544 1.338 -29.946 1.00 63.25 97 SER A CA 1
ATOM 757 C C . SER A 1 97 ? 3.093 2.049 -28.664 1.00 63.25 97 SER A C 1
ATOM 759 O O . SER A 1 97 ? 2.105 2.771 -28.698 1.00 63.25 97 SER A O 1
ATOM 761 N N . GLY A 1 98 ? 3.776 1.854 -27.526 1.00 64.00 98 GLY A N 1
ATOM 762 C CA . GLY A 1 98 ? 3.484 2.589 -26.288 1.00 64.00 98 GLY A CA 1
ATOM 763 C C . GLY A 1 98 ? 2.110 2.319 -25.656 1.00 64.00 98 GLY A C 1
ATOM 764 O O . GLY A 1 98 ? 1.654 3.122 -24.845 1.00 64.00 98 GLY A O 1
ATOM 765 N N . ASN A 1 99 ? 1.444 1.208 -25.996 1.00 76.81 99 ASN A N 1
ATOM 766 C CA . ASN A 1 99 ? 0.090 0.918 -25.512 1.00 76.81 99 ASN A CA 1
ATOM 767 C C . ASN A 1 99 ? 0.010 0.976 -23.977 1.00 76.81 99 ASN A C 1
ATOM 769 O O . ASN A 1 99 ? 0.806 0.345 -23.270 1.00 76.81 99 ASN A O 1
ATOM 773 N N . LEU A 1 100 ? -0.978 1.718 -23.467 1.00 75.94 100 LEU A N 1
ATOM 774 C CA . LEU A 1 100 ? -1.257 1.805 -22.038 1.00 75.94 100 LEU A CA 1
ATOM 775 C C . LEU A 1 100 ? -1.727 0.448 -21.517 1.00 75.94 100 LEU A C 1
ATOM 777 O O . LEU A 1 100 ? -2.678 -0.144 -22.024 1.00 75.94 100 LEU A O 1
ATOM 781 N N . THR A 1 101 ? -1.071 -0.030 -20.466 1.00 80.50 101 THR A N 1
ATOM 782 C CA . THR A 1 101 ? -1.430 -1.269 -19.779 1.00 80.50 101 THR A CA 1
ATOM 783 C C . THR A 1 101 ? -1.853 -0.947 -18.357 1.00 80.50 101 THR A C 1
ATOM 785 O O . THR A 1 101 ? -1.136 -0.267 -17.626 1.00 80.50 101 THR A O 1
ATOM 788 N N . GLY A 1 102 ? -3.041 -1.409 -17.970 1.00 88.69 102 GLY A N 1
ATOM 789 C CA . GLY A 1 102 ? -3.555 -1.300 -16.609 1.00 88.69 102 GLY A CA 1
ATOM 790 C C . GLY A 1 102 ? -3.536 -2.661 -15.929 1.00 88.69 102 GLY A C 1
ATOM 791 O O . GLY A 1 102 ? -4.177 -3.598 -16.396 1.00 88.69 102 GLY A O 1
ATOM 792 N N . GLN A 1 103 ? -2.798 -2.784 -14.829 1.00 92.69 103 GLN A N 1
ATOM 793 C CA . GLN A 1 103 ? -2.648 -4.034 -14.089 1.00 92.69 103 GLN A CA 1
ATOM 794 C C . GLN A 1 103 ? -3.038 -3.777 -12.640 1.00 92.69 103 GLN A C 1
ATOM 796 O O . GLN A 1 103 ? -2.337 -3.079 -11.910 1.00 92.69 103 GLN A O 1
ATOM 801 N N . ILE A 1 104 ? -4.201 -4.288 -12.237 1.00 94.88 104 ILE A N 1
ATOM 802 C CA . ILE A 1 104 ? -4.792 -4.025 -10.923 1.00 94.88 104 ILE A CA 1
ATOM 803 C C . ILE A 1 104 ?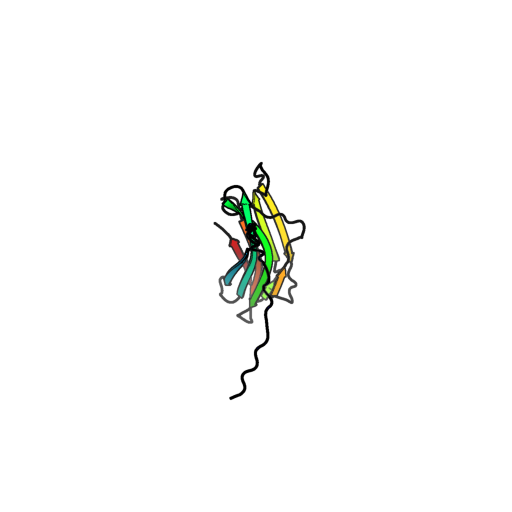 -5.172 -5.351 -10.279 1.00 94.88 104 ILE A C 1
ATOM 805 O O . ILE A 1 104 ? -5.659 -6.261 -10.949 1.00 94.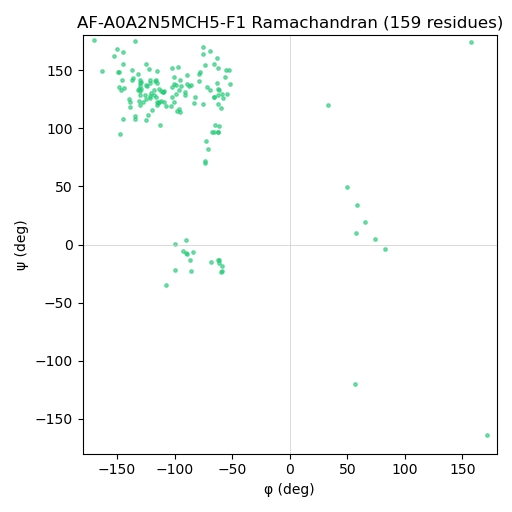88 104 ILE A O 1
ATOM 809 N N . LYS A 1 105 ? -4.939 -5.475 -8.971 1.00 96.69 105 LYS A N 1
ATOM 810 C CA . LYS A 1 105 ? -5.424 -6.612 -8.189 1.00 96.69 105 LYS A CA 1
ATOM 811 C C . LYS A 1 105 ? -5.770 -6.191 -6.770 1.00 96.69 105 LYS A C 1
ATOM 813 O O . LYS A 1 105 ? -4.976 -5.530 -6.102 1.00 96.69 105 LYS A O 1
ATOM 818 N N . ASP A 1 106 ? -6.939 -6.627 -6.319 1.00 96.62 106 ASP A N 1
ATOM 819 C CA . ASP A 1 106 ? -7.420 -6.403 -4.963 1.00 96.62 106 ASP A CA 1
ATOM 820 C C . ASP A 1 106 ? -7.093 -7.599 -4.065 1.00 96.62 106 ASP A C 1
ATOM 822 O O . ASP A 1 106 ? -7.184 -8.759 -4.471 1.00 96.62 106 ASP A O 1
ATOM 826 N N . TYR A 1 107 ? -6.728 -7.301 -2.823 1.00 94.81 107 TYR A N 1
ATOM 827 C CA . TYR A 1 107 ? -6.412 -8.262 -1.777 1.00 94.8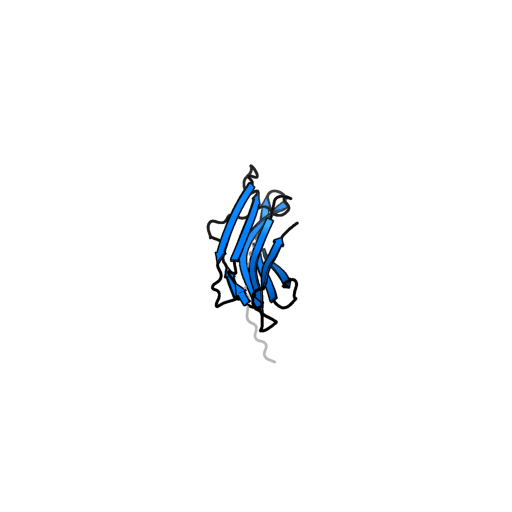1 107 TYR A CA 1
ATOM 828 C C . TYR A 1 107 ? -7.208 -7.907 -0.527 1.00 94.81 107 TYR A C 1
ATOM 830 O O . TYR A 1 107 ? -7.246 -6.748 -0.112 1.00 94.81 107 TYR A O 1
ATOM 838 N N . THR A 1 108 ? -7.825 -8.906 0.095 1.00 91.06 108 THR A N 1
ATOM 839 C CA . THR A 1 108 ? -8.476 -8.735 1.399 1.00 91.06 108 THR A CA 1
ATOM 840 C C . THR A 1 108 ? -7.512 -9.183 2.484 1.00 91.06 108 THR A C 1
ATOM 842 O O . THR A 1 108 ? -6.902 -10.244 2.367 1.00 91.06 108 THR A O 1
ATOM 845 N N . ILE A 1 109 ? -7.366 -8.381 3.535 1.00 85.62 109 ILE A N 1
ATOM 846 C CA . ILE A 1 109 ? -6.579 -8.757 4.708 1.00 85.62 109 ILE A CA 1
ATOM 847 C C . ILE A 1 109 ? -7.541 -9.351 5.744 1.00 85.62 109 ILE A C 1
ATOM 849 O O . ILE A 1 109 ? -8.634 -8.824 5.961 1.00 85.62 109 ILE A O 1
ATOM 853 N N . SER A 1 110 ? -7.157 -10.464 6.376 1.00 76.06 110 SER A N 1
ATOM 854 C CA . SER A 1 110 ? -7.983 -11.058 7.431 1.00 76.06 110 SER A CA 1
ATOM 855 C C . SER A 1 110 ? -8.105 -10.095 8.618 1.00 76.06 110 SER A C 1
ATOM 857 O O . SER A 1 110 ? -7.130 -9.465 9.022 1.00 76.06 110 SER A O 1
ATOM 859 N N . GLY A 1 111 ? -9.295 -9.990 9.214 1.00 62.72 111 GLY A N 1
ATOM 860 C CA . GLY A 1 111 ? -9.543 -9.054 10.320 1.00 62.72 111 GLY A CA 1
ATOM 861 C C . GLY A 1 111 ? -8.710 -9.312 11.584 1.00 62.72 111 GLY A C 1
ATOM 862 O O . GLY A 1 111 ? -8.652 -8.444 12.448 1.00 62.72 111 GLY A O 1
ATOM 863 N N . LYS A 1 112 ? -8.050 -10.474 11.694 1.00 67.31 112 LYS A N 1
ATOM 864 C CA . LYS A 1 112 ? -7.181 -10.821 12.830 1.00 67.31 112 LYS A CA 1
ATOM 865 C C . LYS A 1 112 ? -5.749 -10.304 12.667 1.00 67.31 112 LYS A C 1
ATOM 867 O O . LYS A 1 112 ? -5.050 -10.136 13.661 1.00 67.31 112 LYS A O 1
ATOM 872 N N . THR A 1 113 ? -5.301 -10.040 11.440 1.00 74.75 113 THR A N 1
ATOM 873 C CA . THR A 1 113 ? -3.915 -9.648 11.156 1.00 74.75 113 THR A CA 1
ATOM 874 C C . THR A 1 113 ? -3.912 -8.308 10.446 1.00 74.75 113 THR A C 1
ATOM 876 O O . THR A 1 113 ? -4.320 -8.213 9.301 1.00 74.75 113 THR A O 1
ATOM 879 N N . LEU A 1 114 ? -3.435 -7.253 11.105 1.00 90.00 114 LEU A N 1
ATOM 880 C CA . LEU A 1 114 ? -3.379 -5.921 10.495 1.00 90.00 114 LEU A CA 1
ATOM 881 C C . LEU A 1 114 ? -2.061 -5.638 9.758 1.00 90.00 114 LEU A C 1
ATOM 883 O O . LEU A 1 114 ? -1.865 -4.534 9.261 1.00 90.00 114 LEU A O 1
ATOM 887 N N . SER A 1 115 ? -1.159 -6.613 9.671 1.00 94.25 115 SER A N 1
ATOM 888 C CA . SER A 1 115 ? 0.040 -6.575 8.832 1.00 94.25 115 SER A CA 1
ATOM 889 C C . SER A 1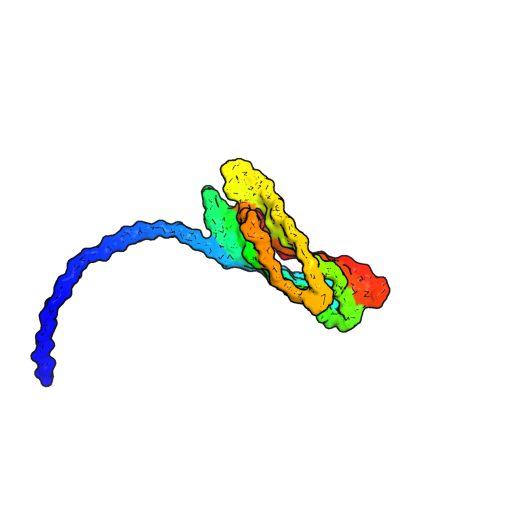 115 ? -0.143 -7.413 7.569 1.00 94.25 115 SER A C 1
ATOM 891 O O . SER A 1 115 ? -0.903 -8.378 7.546 1.00 94.25 115 SER A O 1
ATOM 893 N N . TYR A 1 116 ? 0.553 -7.041 6.497 1.00 94.31 116 TYR A N 1
ATOM 894 C CA . TYR A 1 116 ? 0.447 -7.729 5.216 1.00 94.31 116 TYR A CA 1
ATOM 895 C C . TYR A 1 116 ? 1.756 -7.688 4.430 1.00 94.31 116 TYR A C 1
ATOM 897 O O . TYR A 1 116 ? 2.532 -6.734 4.507 1.00 94.31 116 TYR A O 1
ATOM 905 N N . THR A 1 117 ? 1.977 -8.745 3.651 1.00 95.94 117 THR A N 1
ATOM 906 C CA . THR A 1 117 ? 2.971 -8.805 2.577 1.00 95.94 117 THR A CA 1
ATOM 907 C C . THR A 1 117 ? 2.275 -9.355 1.340 1.00 95.94 117 THR A C 1
ATOM 909 O O . THR A 1 117 ? 1.682 -10.428 1.390 1.00 95.94 117 THR A O 1
ATOM 912 N N . ILE A 1 118 ? 2.317 -8.604 0.246 1.00 95.75 118 ILE A N 1
ATOM 913 C CA . ILE A 1 118 ? 1.642 -8.918 -1.012 1.00 95.75 118 ILE A CA 1
ATOM 914 C C . ILE A 1 118 ? 2.682 -8.945 -2.125 1.00 95.75 118 ILE A C 1
ATOM 916 O O . ILE A 1 118 ? 3.526 -8.053 -2.218 1.00 95.75 118 ILE A O 1
ATOM 920 N N . TYR A 1 119 ? 2.576 -9.946 -2.992 1.00 96.06 119 TYR A N 1
ATOM 921 C CA . TYR A 1 119 ? 3.375 -10.062 -4.205 1.00 96.06 119 TYR A CA 1
ATOM 922 C C . TYR A 1 119 ? 2.464 -9.874 -5.422 1.00 96.06 119 TYR A C 1
ATOM 924 O O . TYR A 1 119 ? 1.391 -10.485 -5.469 1.00 96.06 119 TYR A O 1
ATOM 932 N N . PRO A 1 120 ? 2.845 -9.037 -6.401 1.00 94.38 120 PRO A N 1
ATOM 933 C CA . PRO A 1 120 ? 2.089 -8.925 -7.638 1.00 94.38 120 PRO A CA 1
ATOM 934 C C . PRO A 1 120 ? 2.077 -10.267 -8.388 1.00 94.38 120 PRO A C 1
ATOM 936 O O . PRO A 1 120 ? 3.025 -11.051 -8.273 1.00 94.38 120 PRO A O 1
ATOM 939 N N . PRO A 1 121 ? 1.029 -10.551 -9.181 1.00 94.50 121 PRO A N 1
ATOM 940 C CA . PRO A 1 121 ? 1.022 -11.696 -10.082 1.00 94.50 121 PRO A CA 1
ATOM 941 C C . PRO A 1 121 ? 2.271 -11.724 -10.967 1.00 94.50 121 PRO A C 1
ATOM 943 O O . PRO A 1 121 ? 2.668 -10.705 -11.530 1.00 94.50 121 PRO A O 1
ATOM 946 N N . LYS A 1 122 ? 2.863 -12.909 -11.153 1.00 91.06 122 LYS A N 1
ATOM 947 C CA . LYS A 1 122 ? 4.059 -13.083 -12.000 1.00 91.06 122 LYS A CA 1
ATOM 948 C C . LYS A 1 122 ? 3.829 -12.654 -13.457 1.00 91.06 122 LYS A C 1
ATOM 950 O O . LYS A 1 122 ? 4.782 -12.291 -14.139 1.00 91.06 122 LYS A O 1
ATOM 955 N N . THR A 1 123 ? 2.572 -12.665 -13.908 1.00 90.25 123 THR A N 1
ATOM 956 C CA . THR A 1 123 ? 2.148 -12.208 -15.237 1.00 90.25 123 THR A CA 1
ATOM 957 C C . THR A 1 123 ? 2.283 -10.700 -15.433 1.00 90.25 123 THR A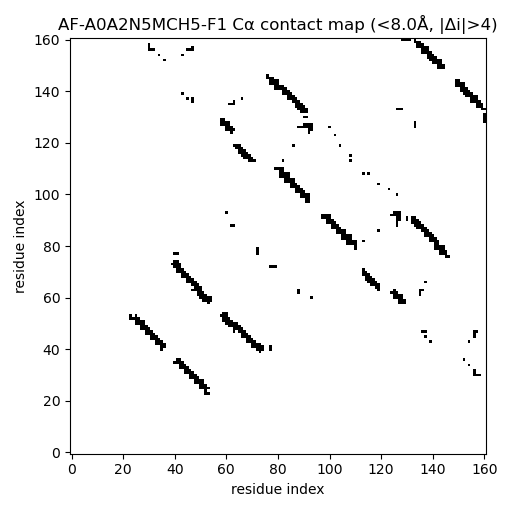 C 1
ATOM 959 O O . THR A 1 123 ? 2.254 -10.250 -16.578 1.00 90.25 123 THR A O 1
ATOM 962 N N . TRP A 1 124 ? 2.464 -9.922 -14.357 1.00 90.69 124 TRP A N 1
ATOM 963 C CA . TRP A 1 124 ? 2.564 -8.476 -14.466 1.00 90.69 124 TRP A CA 1
ATOM 964 C C . TRP A 1 124 ? 3.821 -8.045 -15.230 1.00 90.69 124 TRP A C 1
ATOM 966 O O . TRP A 1 124 ? 4.955 -8.430 -14.908 1.00 90.69 124 TRP A O 1
ATOM 976 N N . LYS A 1 125 ? 3.605 -7.227 -16.257 1.00 89.62 125 LYS A N 1
ATOM 977 C CA . LYS A 1 125 ? 4.631 -6.628 -17.111 1.00 89.62 125 LYS A CA 1
ATOM 978 C C . LYS A 1 125 ? 5.079 -5.291 -16.529 1.00 89.62 125 LYS A C 1
ATOM 980 O O . LYS A 1 125 ? 4.243 -4.614 -15.941 1.00 89.62 125 LYS A O 1
ATOM 985 N N . PRO A 1 126 ? 6.355 -4.899 -16.670 1.00 89.88 126 PRO A N 1
ATOM 986 C CA . PRO A 1 126 ? 6.799 -3.571 -16.260 1.00 89.88 126 PRO A CA 1
ATOM 987 C C . PRO A 1 126 ? 6.101 -2.465 -17.068 1.00 89.88 126 PRO A C 1
ATOM 989 O O . PRO A 1 126 ? 5.594 -2.727 -18.158 1.00 89.88 126 PRO A O 1
ATOM 992 N N . VAL A 1 127 ? 6.100 -1.240 -16.545 1.00 90.38 127 VAL A N 1
ATOM 993 C CA . VAL A 1 127 ? 5.601 -0.036 -17.236 1.00 90.38 127 VAL A CA 1
ATOM 994 C C . VAL A 1 127 ? 6.697 1.017 -17.334 1.00 90.38 127 VAL A C 1
ATOM 996 O O . VAL A 1 127 ? 7.574 1.056 -16.476 1.00 90.38 127 VAL A O 1
ATOM 999 N N . LEU A 1 128 ? 6.659 1.866 -18.359 1.00 88.25 128 LEU A N 1
ATOM 1000 C CA . LEU A 1 128 ? 7.622 2.956 -18.526 1.00 88.25 128 LEU A CA 1
ATOM 1001 C C . LEU A 1 128 ? 7.537 3.960 -17.371 1.00 88.25 128 LEU A C 1
ATOM 1003 O O . LEU A 1 128 ? 6.453 4.394 -16.983 1.00 88.25 128 LEU A O 1
ATOM 1007 N N . LEU A 1 129 ? 8.685 4.341 -16.829 1.00 80.06 129 LEU A N 1
ATOM 1008 C CA . LEU A 1 129 ? 8.843 5.440 -15.889 1.00 80.06 129 LEU A CA 1
ATOM 1009 C C . LEU A 1 129 ? 8.818 6.777 -16.634 1.00 80.06 129 LEU A C 1
ATOM 1011 O O . LEU A 1 129 ? 9.268 6.859 -17.770 1.00 80.06 129 LEU A O 1
ATOM 1015 N N . GLY A 1 130 ? 8.312 7.830 -15.988 1.00 71.56 130 GLY A N 1
ATOM 1016 C CA . GLY A 1 130 ? 8.373 9.198 -16.517 1.00 71.56 130 GLY A CA 1
ATOM 1017 C C . GLY A 1 130 ? 7.280 9.546 -17.528 1.00 71.56 130 GLY A C 1
ATOM 1018 O O . GLY A 1 130 ? 7.162 10.699 -17.928 1.00 71.56 130 GLY A O 1
ATOM 1019 N N . SER A 1 131 ? 6.426 8.590 -17.909 1.00 77.94 131 SER A N 1
ATOM 1020 C CA . SER A 1 131 ? 5.185 8.919 -18.610 1.00 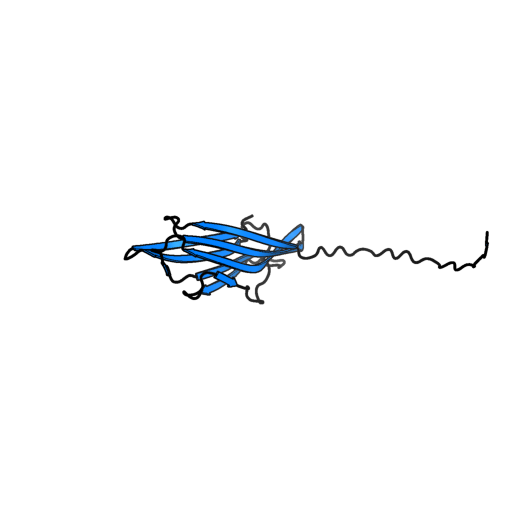77.94 131 SER A CA 1
ATOM 1021 C C . SER A 1 131 ? 4.196 9.580 -17.639 1.00 77.94 131 SER A C 1
ATOM 1023 O O . SER A 1 131 ? 3.969 9.030 -16.556 1.00 77.94 131 SER A O 1
ATOM 1025 N N . PRO A 1 132 ? 3.503 10.670 -18.028 1.00 78.69 132 PRO A N 1
ATOM 1026 C CA . PRO A 1 132 ? 2.493 11.312 -17.179 1.00 78.69 132 PRO A CA 1
ATOM 1027 C C . PRO A 1 132 ? 1.318 10.381 -16.841 1.00 78.69 132 PRO A C 1
ATOM 1029 O O . PRO A 1 132 ? 0.577 10.630 -15.885 1.00 78.69 132 PRO A O 1
ATOM 1032 N N . TYR A 1 133 ? 1.171 9.283 -17.587 1.00 81.00 133 TYR A N 1
ATOM 1033 C CA . TYR A 1 133 ? 0.155 8.250 -17.398 1.00 81.00 133 TYR A CA 1
ATOM 1034 C C . TYR A 1 133 ? 0.602 7.112 -16.472 1.00 81.00 133 TYR A C 1
ATOM 1036 O O . TYR A 1 133 ? -0.210 6.251 -16.125 1.00 81.00 133 TYR A O 1
ATOM 1044 N N . SER A 1 134 ? 1.871 7.090 -16.057 1.00 85.00 134 SER A N 1
ATOM 1045 C CA . SER A 1 134 ? 2.409 6.004 -15.248 1.00 85.00 134 SER A CA 1
ATOM 1046 C C . SER A 1 134 ? 2.074 6.172 -13.773 1.00 85.00 134 SER A C 1
ATOM 1048 O O . SER A 1 134 ? 2.311 7.214 -13.162 1.00 85.00 134 SER A O 1
ATOM 1050 N N . ARG A 1 135 ? 1.491 5.131 -13.183 1.00 86.62 135 ARG A N 1
ATOM 1051 C CA . ARG A 1 135 ? 1.092 5.067 -11.775 1.00 86.62 135 ARG A CA 1
ATOM 1052 C C . ARG A 1 135 ? 1.448 3.695 -11.235 1.00 86.62 135 ARG A C 1
ATOM 1054 O O . ARG A 1 135 ? 0.916 2.692 -11.703 1.00 86.62 135 ARG A O 1
ATOM 1061 N N . VAL A 1 136 ? 2.317 3.643 -10.232 1.00 89.69 136 VAL A N 1
ATOM 1062 C CA . VAL A 1 136 ? 2.769 2.382 -9.630 1.00 89.69 136 VAL A CA 1
ATOM 1063 C C . VAL A 1 136 ? 2.633 2.478 -8.121 1.00 89.69 136 VAL A C 1
ATOM 1065 O O . VAL A 1 136 ? 3.216 3.369 -7.509 1.00 89.69 136 VAL A O 1
ATOM 1068 N N . GLY A 1 137 ? 1.848 1.602 -7.498 1.00 93.81 137 GLY A N 1
ATOM 1069 C CA . GLY A 1 137 ? 1.635 1.699 -6.060 1.00 93.81 137 GLY A CA 1
ATOM 1070 C C . GLY A 1 137 ? 0.574 0.786 -5.472 1.00 93.81 137 GLY A C 1
ATOM 1071 O O . GLY A 1 137 ? 0.122 -0.188 -6.076 1.00 93.81 137 GLY A O 1
ATOM 1072 N N . ALA A 1 138 ? 0.179 1.136 -4.253 1.00 95.94 138 ALA A N 1
ATOM 1073 C CA . ALA A 1 138 ? -0.845 0.458 -3.483 1.00 95.94 138 ALA A CA 1
ATOM 1074 C C . ALA A 1 138 ? -1.784 1.456 -2.797 1.00 95.94 138 ALA A C 1
ATOM 1076 O O . ALA A 1 138 ? -1.360 2.476 -2.245 1.00 95.94 138 ALA A O 1
ATOM 1077 N N . THR A 1 139 ? -3.067 1.116 -2.757 1.00 96.50 139 THR A N 1
ATOM 1078 C CA . THR A 1 139 ? -4.073 1.818 -1.961 1.00 96.50 139 THR A CA 1
ATOM 1079 C C . THR A 1 139 ? -4.590 0.898 -0.864 1.00 96.50 139 THR A C 1
ATOM 1081 O O . THR A 1 139 ? -5.126 -0.172 -1.141 1.00 96.50 139 THR A O 1
ATOM 1084 N N . VAL A 1 140 ? -4.469 1.341 0.383 1.00 96.38 140 VAL A N 1
ATOM 1085 C CA . VAL A 1 140 ? -5.085 0.725 1.561 1.00 96.38 140 VAL A CA 1
ATOM 1086 C C . VAL A 1 140 ? -6.449 1.360 1.775 1.00 96.38 140 VAL A C 1
ATOM 1088 O O . VAL A 1 140 ? -6.560 2.586 1.807 1.00 96.38 140 VAL A O 1
ATOM 1091 N N . THR A 1 141 ? -7.478 0.542 1.965 1.00 96.44 141 THR A N 1
ATOM 1092 C CA . THR A 1 141 ? -8.810 0.991 2.385 1.00 96.44 141 THR A CA 1
ATOM 1093 C C . THR A 1 141 ? -9.293 0.169 3.567 1.00 96.44 141 THR A C 1
ATOM 1095 O O . THR A 1 141 ? -9.047 -1.033 3.635 1.00 96.44 141 THR A O 1
ATOM 1098 N N . ALA A 1 142 ? -9.965 0.811 4.513 1.00 95.19 142 ALA A N 1
ATOM 1099 C CA . ALA A 1 142 ? -10.590 0.141 5.645 1.00 95.19 142 ALA A CA 1
ATOM 1100 C C . ALA A 1 142 ? -11.793 0.946 6.143 1.00 95.19 142 ALA A C 1
ATOM 1102 O O . ALA A 1 142 ? -11.927 2.136 5.856 1.00 95.19 142 ALA A O 1
ATOM 1103 N N . THR A 1 143 ? -12.662 0.301 6.912 1.00 95.44 143 THR A N 1
ATOM 1104 C CA . THR A 1 143 ? -13.693 0.983 7.701 1.00 95.44 143 THR A CA 1
ATOM 1105 C C . THR A 1 143 ? -13.236 1.034 9.149 1.00 95.44 143 THR A C 1
ATOM 1107 O O . THR A 1 143 ? -12.890 0.002 9.716 1.00 95.44 143 THR A O 1
ATOM 1110 N N . ILE A 1 144 ? -13.227 2.214 9.755 1.00 95.56 144 ILE A N 1
ATOM 1111 C CA . ILE A 1 144 ? -12.920 2.390 11.175 1.00 95.56 144 ILE A CA 1
ATOM 1112 C C . ILE A 1 144 ? -14.233 2.503 11.939 1.00 95.56 144 ILE A C 1
ATOM 1114 O O . ILE A 1 144 ? -15.153 3.181 11.477 1.00 95.56 144 ILE A O 1
ATOM 1118 N N . LYS A 1 145 ? -14.327 1.840 13.092 1.00 95.50 145 LYS A N 1
ATOM 1119 C CA . LYS A 1 145 ? -15.509 1.846 13.962 1.00 95.50 145 LYS A CA 1
ATOM 1120 C C . LYS A 1 145 ? -15.139 2.283 15.379 1.00 95.50 145 LYS A C 1
ATOM 1122 O O . LYS A 1 145 ? -14.141 1.813 15.922 1.00 95.50 145 LYS A O 1
ATOM 1127 N N . ARG A 1 146 ? -15.976 3.136 15.978 1.00 95.25 146 ARG A N 1
ATOM 1128 C CA . ARG A 1 146 ? -15.967 3.513 17.403 1.00 95.25 146 ARG A CA 1
ATOM 1129 C C . ARG A 1 146 ? -17.401 3.478 17.931 1.00 95.25 146 ARG A C 1
ATOM 1131 O O . ARG A 1 146 ? -18.199 4.344 17.572 1.00 95.25 146 ARG A O 1
ATOM 1138 N N . GLY A 1 147 ? -17.744 2.491 18.758 1.00 93.56 147 GLY A N 1
ATOM 1139 C CA . GLY A 1 147 ? -19.134 2.287 19.188 1.00 93.56 147 GLY A CA 1
ATOM 1140 C C . GLY A 1 147 ? -20.064 2.109 17.980 1.00 93.56 147 GLY A C 1
ATOM 1141 O O . GLY A 1 147 ? -19.847 1.213 17.165 1.00 93.56 147 GLY A O 1
ATOM 1142 N N . THR A 1 148 ? -21.060 2.984 17.829 1.00 94.31 148 THR A N 1
ATOM 1143 C CA . THR A 1 148 ? -21.994 3.003 16.686 1.00 94.31 148 THR A CA 1
ATOM 1144 C C . THR A 1 148 ? -21.494 3.811 15.483 1.00 94.31 148 THR A C 1
ATOM 1146 O O . THR A 1 148 ? -22.0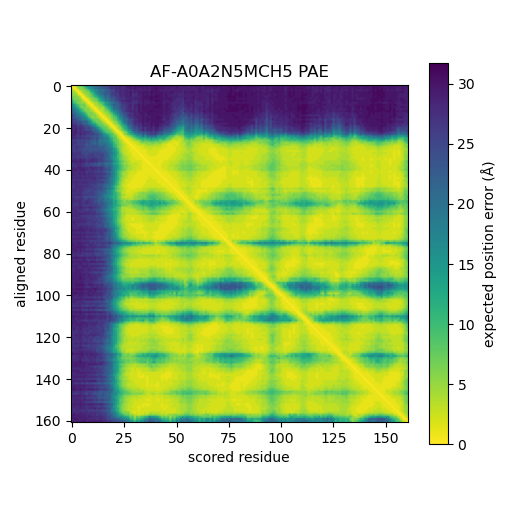49 3.690 14.393 1.00 94.31 148 THR A O 1
ATOM 1149 N N . LYS A 1 149 ? -20.440 4.623 15.639 1.00 96.12 149 LYS A N 1
ATOM 1150 C CA . LYS A 1 149 ? -19.923 5.496 14.574 1.00 96.12 149 LYS A CA 1
ATOM 1151 C C . LYS A 1 149 ? -18.939 4.745 13.682 1.00 96.12 149 LYS A C 1
ATOM 1153 O O . LYS A 1 149 ? -18.044 4.060 14.180 1.00 96.12 149 LYS A O 1
ATOM 1158 N N . THR A 1 150 ? -19.048 4.949 12.370 1.00 96.62 150 THR A N 1
ATOM 1159 C CA . THR A 1 150 ? -18.120 4.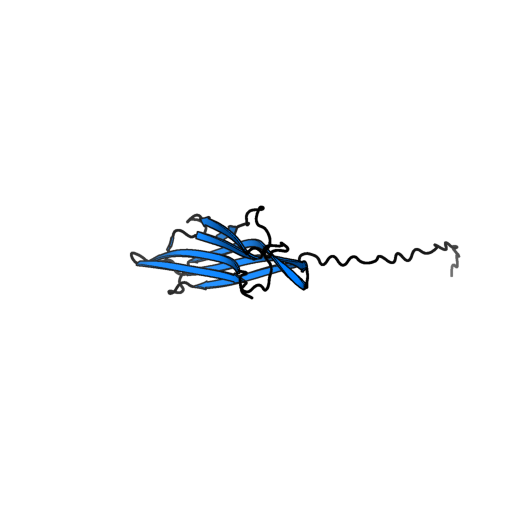393 11.375 1.00 96.62 150 THR A CA 1
ATOM 1160 C C . THR A 1 150 ? -17.653 5.444 10.377 1.00 96.62 150 THR A C 1
ATOM 1162 O O . THR A 1 150 ? -18.419 6.333 10.013 1.00 96.62 150 THR A O 1
ATOM 1165 N N . TRP A 1 151 ? -16.414 5.338 9.900 1.00 96.94 151 TRP A N 1
ATOM 1166 C CA . TRP A 1 151 ? -15.906 6.156 8.794 1.00 96.94 151 TRP A CA 1
ATOM 1167 C C . TRP A 1 151 ? -14.932 5.378 7.914 1.00 96.94 151 TRP A C 1
ATOM 1169 O O . TRP A 1 151 ? -14.288 4.424 8.353 1.00 96.94 151 TRP A O 1
ATOM 1179 N N . SER A 1 152 ? -14.812 5.797 6.658 1.00 95.81 152 SER A N 1
ATOM 1180 C CA . SER A 1 152 ? -13.843 5.230 5.725 1.00 95.81 152 SER A CA 1
ATOM 1181 C C . SER A 1 152 ? -12.445 5.793 5.970 1.00 95.81 152 SER A C 1
ATOM 1183 O O . SER A 1 152 ? -12.261 6.984 6.217 1.00 95.81 152 SER A O 1
ATOM 1185 N N . PHE A 1 153 ? -11.450 4.923 5.850 1.00 95.38 153 PHE A N 1
ATOM 1186 C CA . PHE A 1 153 ? -10.036 5.260 5.821 1.00 95.38 153 PHE A CA 1
ATOM 1187 C C . PHE A 1 153 ? -9.450 4.834 4.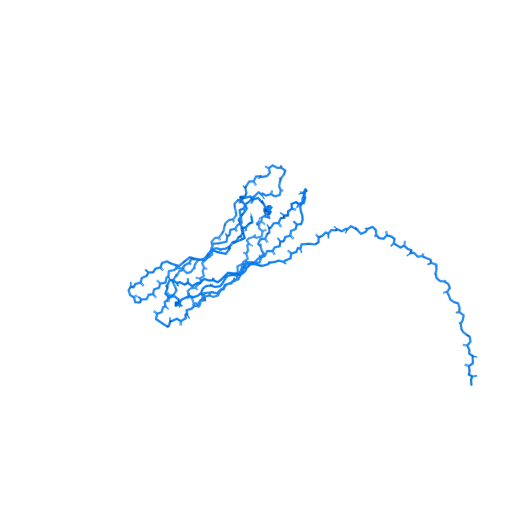473 1.00 95.38 153 PHE A C 1
ATOM 1189 O O . PHE A 1 153 ? -9.685 3.710 4.024 1.00 95.38 153 PHE A O 1
ATOM 1196 N N . LYS A 1 154 ? -8.685 5.722 3.830 1.00 96.25 154 LYS A N 1
ATOM 1197 C CA . LYS A 1 154 ? -7.998 5.464 2.560 1.00 96.25 154 LYS A CA 1
ATOM 1198 C C . LYS A 1 154 ? -6.605 6.079 2.586 1.00 96.25 154 LYS A C 1
ATOM 1200 O O . LYS A 1 154 ? -6.480 7.286 2.766 1.00 96.25 154 LYS A O 1
ATOM 1205 N N . GLN A 1 155 ? -5.582 5.275 2.324 1.00 95.81 155 GLN A N 1
ATOM 1206 C CA . GLN A 1 155 ? -4.200 5.723 2.148 1.00 95.81 155 GLN A CA 1
ATOM 1207 C C . GLN A 1 155 ? -3.683 5.225 0.801 1.00 95.81 155 GLN A C 1
ATOM 1209 O O . GLN A 1 155 ? -3.704 4.028 0.533 1.00 95.81 155 GLN A O 1
ATOM 1214 N N . THR A 1 156 ? -3.183 6.129 -0.039 1.00 95.25 156 THR A N 1
ATOM 1215 C CA . THR A 1 156 ? -2.557 5.774 -1.323 1.00 95.25 156 THR A CA 1
ATOM 1216 C C . THR A 1 156 ? -1.063 6.014 -1.230 1.00 95.25 156 THR A C 1
ATOM 1218 O O . THR A 1 156 ? -0.651 7.126 -0.919 1.00 95.25 156 THR A O 1
ATOM 1221 N N . ASN A 1 157 ? -0.269 4.975 -1.469 1.00 93.00 157 ASN A N 1
ATOM 1222 C CA . ASN A 1 157 ? 1.171 5.072 -1.653 1.00 93.00 157 ASN A CA 1
ATOM 1223 C C . ASN A 1 157 ? 1.483 4.717 -3.107 1.00 93.00 157 ASN A C 1
ATOM 1225 O O . ASN A 1 157 ? 1.428 3.545 -3.476 1.00 93.00 157 ASN A O 1
ATOM 1229 N N . ALA A 1 158 ? 1.741 5.727 -3.927 1.00 85.44 158 ALA A N 1
ATOM 1230 C CA . ALA A 1 158 ? 2.053 5.545 -5.331 1.00 85.44 158 ALA A CA 1
ATOM 1231 C C . ALA A 1 158 ? 3.229 6.430 -5.715 1.00 85.44 158 ALA A C 1
ATOM 1233 O O . ALA A 1 158 ? 3.332 7.565 -5.248 1.00 85.44 158 ALA A O 1
ATOM 1234 N N . GLN A 1 159 ? 4.080 5.906 -6.589 1.00 71.56 159 GLN A N 1
ATOM 1235 C CA . GLN A 1 159 ? 5.061 6.716 -7.273 1.00 71.56 159 GLN A CA 1
ATOM 1236 C C . GLN A 1 159 ? 4.351 7.528 -8.355 1.00 71.56 159 GLN A C 1
ATOM 1238 O O . GLN A 1 159 ? 3.701 6.971 -9.245 1.00 71.56 159 GLN A O 1
ATOM 1243 N N . LEU A 1 160 ? 4.471 8.845 -8.227 1.00 58.50 160 LEU A N 1
ATOM 1244 C CA . LEU A 1 160 ? 4.080 9.849 -9.201 1.00 58.50 160 LEU A CA 1
ATOM 1245 C C . LEU A 1 160 ? 5.372 10.587 -9.548 1.00 58.50 160 LEU A C 1
ATOM 1247 O O . LEU A 1 160 ? 5.983 11.169 -8.652 1.00 58.50 160 LEU A O 1
ATOM 1251 N N . LYS A 1 161 ? 5.824 10.495 -10.793 1.00 48.09 161 LYS A N 1
ATOM 1252 C CA . LYS A 1 161 ? 6.813 11.414 -11.352 1.00 48.09 161 LYS A CA 1
ATOM 1253 C C . LYS A 1 161 ? 6.188 12.019 -12.593 1.00 48.09 161 LYS A C 1
ATOM 1255 O O . LYS A 1 161 ? 5.586 11.225 -13.352 1.00 48.09 161 LYS A O 1
#

Sequence (161 aa):
MRKQLIRCTFLFAFLLFAVGFTGTAAQADQITRTQYDKTYGVKSTTTVYFTTVPYRDGNELYKITKVKGKIQVLSGSLQVLKPKIRLGQVGPGPSKSGNLTGQIKDYTISGKTLSYTIYPPKTWKPVLLGSPYSRVGATVTATIKRGTKTWSFKQTNAQLK

Nearest PDB structures (foldseek):
  4cvu-assembly1_A-2  TM=3.806E-01  e=2.142E-01  Trichoderma harzianum
  4uoj-assembly2_B  TM=3.515E-01  e=1.221E-01  Trichoderma harzianum
  7a0h-assembly1_A  TM=4.655E-01  e=8.955E-01  Plasmodium berghei ANKA
  7umo-assembly5_E  TM=3.288E-01  e=1.280E+00  Homo sapiens
  7tw1-assembly1_E  TM=2.713E-01  e=3.379E+00  Homo sapiens

Radius of gyration: 25.54 Å; Cα contacts (8 Å, |Δi|>4): 343; chains: 1; bounding box: 96×32×52 Å

Solvent-accessible surface area (backbone atoms only — not comparable to full-atom values): 9516 Å² total; per-residue (Å²): 140,87,86,80,89,84,82,86,81,91,80,82,87,80,87,77,80,71,79,74,77,79,71,74,69,72,42,78,51,72,51,76,42,73,49,63,41,100,80,66,36,35,39,39,39,40,35,42,30,31,37,40,31,80,44,76,95,83,35,35,30,40,34,75,61,35,36,39,37,35,52,42,76,73,36,94,73,55,44,75,40,77,40,34,38,38,40,37,42,30,13,30,33,94,51,99,81,48,56,75,40,81,48,72,50,79,44,78,48,59,84,89,47,54,58,50,76,47,65,66,65,88,84,66,72,45,21,37,51,77,40,90,69,26,40,44,36,40,35,42,36,30,36,40,34,45,89,92,47,72,48,82,40,76,47,75,42,61,56,76,96

Mean predicted aligned error: 10.32 Å

Foldseek 3Di:
DDDDDDDDDDDDDDPPPPPPPCQPDKDKDKDKDWDADPVNQKIKIKIWIWTWGADPPRWIWIDTFKMKMFIDGNDPQKAWAFKKKKWWWWFQFRDPVRDIDIFIDMDTDPRVGRIDMDGGPPPDGIHIPPPQGTKGWMKIWTWMDGPPDIDIDIDTDIDGD

Secondary structure (DSSP, 8-state):
-----------------------PPPEEEEEEEEEE-TTSSEEEEEEEEEEEEE-GGG-EEEEEEEEEEEEEE-STT-EEEEEEEEEEEEEE-SSTT--EEEEEEEEEPPTT--EEEE---TTPPPEESS-TT-EEEEEEEEEEEETTEEEEEEEEEEE--

pLDDT: mean 81.95, std 19.06, range [35.66, 97.5]